Protein AF-A0A7S2QCP0-F1 (afdb_monomer)

InterPro domains:
  IPR036259 MFS transporter superfamily [G3DSA:1.20.1250.20] (1-121)
  IPR036259 MFS transporter superfamily [SSF103473] (5-109)
  IPR050171 Major Facilitator Superfamily (MFS) Transporters [PTHR23517] (15-109)

Nearest PDB structures (foldseek):
  8sc6-assembly1_A  TM=7.655E-01  e=1.584E+00  Homo sapiens
  8uck-assembly1_A  TM=6.820E-01  e=1.423E+00  Homo sapiens
  8ucj-assembly1_A  TM=6.865E-01  e=1.763E+00  Homo sapiens
  8tgj-assembly1_B  TM=8.019E-01  e=2.305E+00  Homo sapiens
  8xit-assembly1_B  TM=8.410E-01  e=8.795E+00  Ovis aries

Sequence (124 aa):
WGILCSLWAGVAGLFVIDALGAKRVAVAATLSMCVARLALIGARDRGGFEVAVLWLSPVTEGLLSPVYMVSLKRLTSEKDRAMAFSLLYAFFNIGGGLADLAIDALRHWHRADPPGFQHSFGSL

Solvent-accessible surface area (backbone atoms only — not comparable to full-atom values): 6609 Å² total; per-residue (Å²): 102,70,69,52,20,51,51,30,21,52,55,32,46,68,51,49,33,73,74,64,33,47,72,56,49,46,52,53,24,52,53,46,38,52,51,25,53,51,45,45,73,66,37,87,49,61,67,50,34,49,43,23,58,68,52,45,39,24,44,23,53,8,42,39,54,38,35,52,56,54,49,49,60,72,75,39,54,84,88,51,38,64,58,53,52,52,50,54,52,50,50,52,52,52,52,51,53,52,48,53,52,52,51,52,53,49,38,64,74,62,72,50,72,59,93,48,53,56,76,69,68,50,84,126

Structure (mmCIF, N/CA/C/O backbone):
data_AF-A0A7S2QCP0-F1
#
_entry.id   AF-A0A7S2QCP0-F1
#
loop_
_atom_site.group_PDB
_atom_site.id
_atom_site.type_symbol
_atom_site.label_atom_id
_atom_site.label_alt_id
_atom_site.label_comp_id
_atom_site.label_asym_id
_atom_site.label_entity_id
_atom_site.label_seq_id
_atom_site.pdbx_PDB_ins_code
_atom_site.Cartn_x
_atom_site.Cartn_y
_atom_site.Cartn_z
_atom_site.occupancy
_atom_site.B_iso_or_equiv
_atom_site.auth_seq_id
_atom_site.auth_comp_id
_atom_site.auth_asym_id
_atom_site.auth_atom_id
_atom_site.pdbx_PDB_model_num
ATOM 1 N N . TRP A 1 1 ? -7.186 -1.654 -11.508 1.00 72.44 1 TRP A N 1
ATOM 2 C CA . TRP A 1 1 ? -6.594 -1.441 -10.170 1.00 72.44 1 TRP A CA 1
ATOM 3 C C . TRP A 1 1 ? -7.636 -1.471 -9.060 1.00 72.44 1 TRP A C 1
ATOM 5 O O . TRP A 1 1 ? -7.698 -2.472 -8.364 1.00 72.44 1 TRP A O 1
ATOM 15 N N . GLY A 1 2 ? -8.502 -0.452 -8.931 1.00 76.56 2 GLY A N 1
ATOM 16 C CA . GLY A 1 2 ? -9.445 -0.327 -7.804 1.00 76.56 2 GLY A CA 1
ATOM 17 C C . GLY A 1 2 ? -10.312 -1.564 -7.543 1.00 76.56 2 GLY A C 1
ATOM 18 O O . GLY A 1 2 ? -10.376 -2.0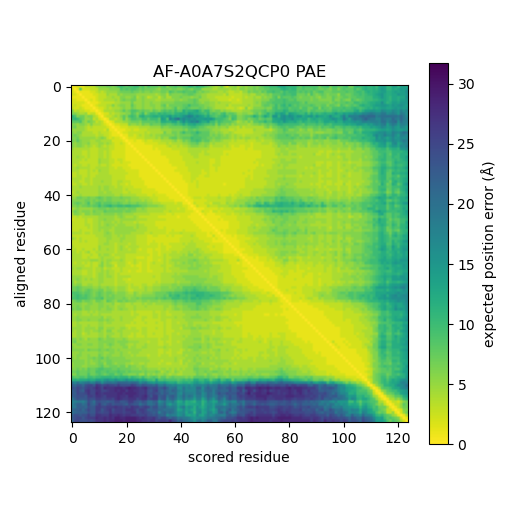23 -6.412 1.00 76.56 2 GLY A O 1
ATOM 19 N N . ILE A 1 3 ? -10.871 -2.178 -8.594 1.00 82.69 3 ILE A N 1
ATOM 20 C CA . ILE A 1 3 ? -11.655 -3.423 -8.483 1.00 82.69 3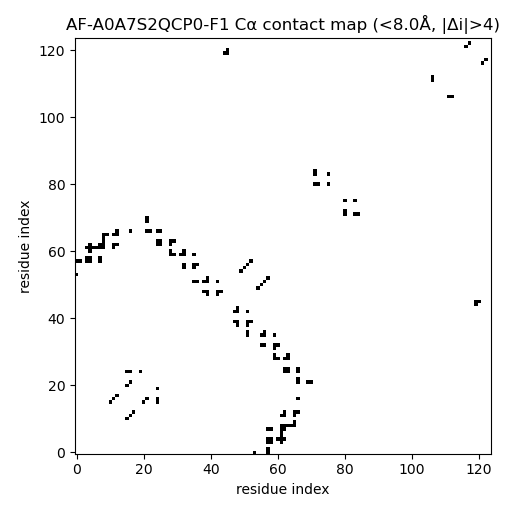 ILE A CA 1
ATOM 21 C C . ILE A 1 3 ? -10.834 -4.563 -7.857 1.00 82.69 3 ILE A C 1
ATOM 23 O O . ILE A 1 3 ? -11.331 -5.275 -6.990 1.00 82.69 3 ILE A O 1
ATOM 27 N N . LEU A 1 4 ? -9.569 -4.718 -8.260 1.00 80.31 4 LEU A N 1
ATOM 28 C CA . LEU A 1 4 ? -8.688 -5.760 -7.732 1.00 80.31 4 LEU A CA 1
ATOM 29 C C . LEU A 1 4 ? -8.335 -5.485 -6.269 1.00 80.31 4 LEU A C 1
ATOM 31 O O . LEU A 1 4 ? -8.450 -6.391 -5.450 1.00 80.31 4 LEU A O 1
ATOM 35 N N . CYS A 1 5 ? -8.001 -4.240 -5.912 1.00 80.06 5 CYS A N 1
ATOM 36 C CA . CYS A 1 5 ? -7.778 -3.870 -4.512 1.00 80.06 5 CYS A CA 1
ATOM 37 C C . CYS A 1 5 ? -9.017 -4.143 -3.652 1.00 80.06 5 CYS A C 1
ATOM 39 O O . CYS A 1 5 ? -8.885 -4.661 -2.549 1.00 80.06 5 CYS A O 1
ATOM 41 N N . SER A 1 6 ? -10.219 -3.832 -4.147 1.00 82.00 6 SER A N 1
ATOM 42 C CA . SER A 1 6 ? -11.477 -4.080 -3.433 1.00 82.00 6 SER A CA 1
ATOM 43 C C . SER A 1 6 ? -11.783 -5.570 -3.272 1.00 82.00 6 SER A C 1
ATOM 45 O O . SER A 1 6 ? -12.212 -5.982 -2.197 1.00 82.00 6 SER A O 1
ATOM 47 N N . LEU A 1 7 ? -11.527 -6.385 -4.301 1.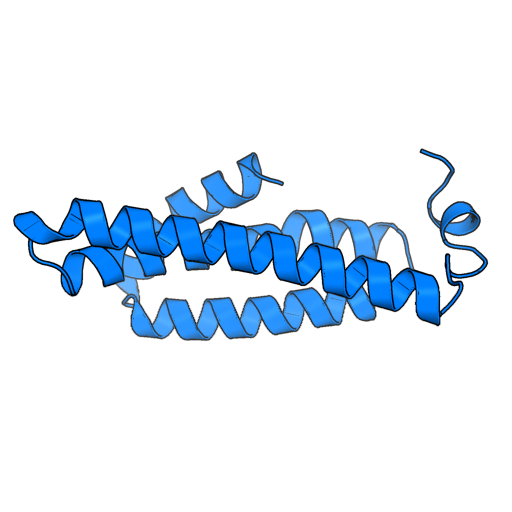00 82.38 7 LEU A N 1
ATOM 48 C CA . LEU A 1 7 ? -11.656 -7.844 -4.224 1.00 82.38 7 LEU A CA 1
ATOM 49 C C . LEU A 1 7 ? -10.728 -8.415 -3.150 1.00 82.38 7 LEU A C 1
ATOM 51 O O . LEU A 1 7 ? -11.178 -9.139 -2.260 1.00 82.38 7 LEU A O 1
ATOM 55 N N . TRP A 1 8 ? -9.450 -8.036 -3.190 1.00 77.19 8 TRP A N 1
ATOM 56 C CA . TRP A 1 8 ? -8.477 -8.492 -2.205 1.00 77.19 8 TRP A CA 1
ATOM 57 C C . TRP A 1 8 ? -8.766 -7.945 -0.814 1.00 77.19 8 TRP A C 1
ATOM 59 O O . TRP A 1 8 ? -8.606 -8.692 0.139 1.00 77.19 8 TRP A O 1
ATOM 69 N N . ALA A 1 9 ? -9.279 -6.722 -0.676 1.00 78.56 9 ALA A N 1
ATOM 70 C CA . ALA A 1 9 ? -9.731 -6.186 0.607 1.00 78.56 9 ALA A CA 1
ATOM 71 C C . ALA A 1 9 ? -10.904 -6.982 1.196 1.00 78.56 9 ALA A C 1
ATOM 73 O O . ALA A 1 9 ? -10.920 -7.235 2.401 1.00 78.56 9 ALA A O 1
ATOM 74 N N . GLY A 1 10 ? -11.852 -7.420 0.363 1.00 77.00 10 GLY A N 1
ATOM 75 C CA . GLY A 1 10 ? -12.951 -8.291 0.784 1.00 77.00 10 GLY A CA 1
ATOM 76 C C . GLY A 1 10 ? -12.452 -9.652 1.273 1.00 77.00 10 GLY A C 1
ATOM 77 O O . GLY A 1 10 ? -12.760 -10.058 2.392 1.00 77.00 10 GLY A O 1
ATOM 78 N N . VAL A 1 11 ? -11.623 -10.327 0.472 1.00 72.50 11 VAL A N 1
ATOM 79 C CA . VAL A 1 11 ? -11.071 -11.656 0.802 1.00 72.50 11 VAL A CA 1
ATOM 80 C C . VAL A 1 11 ? -10.126 -11.593 2.012 1.00 72.50 11 VAL A C 1
ATOM 82 O O . VAL A 1 11 ? -10.231 -12.399 2.937 1.00 72.50 11 VAL A O 1
ATOM 85 N N . ALA A 1 12 ? -9.228 -10.609 2.043 1.00 68.75 12 ALA A N 1
ATOM 86 C CA . ALA A 1 12 ? -8.289 -10.374 3.135 1.00 68.75 12 ALA A CA 1
ATOM 87 C C . ALA A 1 12 ? -8.989 -10.030 4.448 1.00 68.75 12 ALA A C 1
ATOM 89 O O . ALA A 1 12 ? -8.633 -10.560 5.503 1.00 68.75 12 ALA A O 1
ATOM 90 N N . GLY A 1 13 ? -9.964 -9.121 4.373 1.00 67.50 13 GLY A N 1
ATOM 91 C CA . GLY A 1 13 ? -10.689 -8.613 5.526 1.00 67.50 13 GLY A CA 1
ATOM 92 C C . GLY A 1 13 ? -11.523 -9.686 6.209 1.00 67.50 13 GLY A C 1
ATOM 93 O O . GLY A 1 13 ? -11.520 -9.738 7.432 1.00 67.50 13 GLY A O 1
ATOM 94 N N . LEU A 1 14 ? -12.182 -10.550 5.429 1.00 67.62 14 LEU A N 1
ATOM 95 C CA . LEU A 1 14 ? -13.081 -11.584 5.953 1.00 67.62 14 LEU A CA 1
ATOM 96 C C . LEU A 1 14 ? -12.361 -12.826 6.483 1.00 67.62 14 LEU A C 1
ATOM 98 O O . LEU A 1 14 ? -12.803 -13.398 7.470 1.00 67.62 14 LEU A O 1
ATOM 102 N N . PHE A 1 15 ? -11.282 -13.276 5.838 1.00 77.25 15 PHE A N 1
ATOM 103 C CA . PHE A 1 15 ? -10.698 -14.585 6.168 1.00 77.25 15 PHE A CA 1
ATOM 104 C C . PHE A 1 15 ? -9.308 -14.487 6.791 1.00 77.25 15 PHE A C 1
ATOM 106 O O . PHE A 1 15 ? -8.992 -15.196 7.745 1.00 77.25 15 PHE A O 1
ATOM 113 N N . VAL A 1 16 ? -8.457 -13.605 6.268 1.00 81.12 16 VAL A N 1
ATOM 114 C CA . VAL A 1 16 ? -7.032 -13.588 6.628 1.00 81.12 16 VAL A CA 1
ATOM 115 C C . VAL A 1 16 ? -6.802 -12.844 7.941 1.00 81.12 16 VAL A C 1
ATOM 117 O O . VAL A 1 16 ? -6.050 -13.316 8.796 1.00 81.12 16 VAL A O 1
ATOM 120 N N . ILE A 1 17 ? -7.455 -11.695 8.132 1.00 83.50 17 ILE A N 1
ATOM 121 C CA . ILE A 1 17 ? -7.324 -10.907 9.368 1.00 83.50 17 ILE A CA 1
ATOM 122 C C . ILE A 1 17 ? -7.939 -11.634 10.560 1.00 83.50 17 ILE A C 1
ATOM 124 O O . ILE A 1 17 ? -7.346 -11.608 11.641 1.00 83.50 17 ILE A O 1
ATOM 128 N N . ASP A 1 18 ? -9.075 -12.295 10.365 1.00 81.38 18 ASP A N 1
ATOM 129 C CA . ASP A 1 18 ? -9.749 -13.029 11.434 1.00 81.38 18 ASP A CA 1
ATOM 130 C C . ASP A 1 18 ? -8.951 -14.269 11.862 1.00 81.38 18 ASP A C 1
ATOM 132 O O . ASP A 1 18 ? -8.858 -14.550 13.056 1.00 81.38 18 ASP A O 1
ATOM 136 N N . ALA A 1 19 ? -8.275 -14.949 10.927 1.00 84.62 19 ALA A N 1
ATOM 137 C CA . ALA A 1 19 ? -7.441 -16.112 11.237 1.00 84.62 19 ALA A CA 1
ATOM 138 C C . ALA A 1 19 ? -6.055 -15.757 11.813 1.00 84.62 19 ALA A C 1
ATOM 140 O O . ALA A 1 19 ? -5.579 -16.408 12.744 1.00 84.62 19 ALA A O 1
ATOM 141 N N . LEU A 1 20 ? -5.369 -14.750 11.259 1.00 85.75 20 LEU A N 1
ATOM 142 C CA . LEU A 1 20 ? -3.959 -14.456 11.579 1.00 85.75 20 LEU A CA 1
ATOM 143 C C . LEU A 1 20 ? -3.770 -13.246 12.503 1.00 85.75 20 LEU A C 1
ATOM 145 O O . LEU A 1 20 ? -2.691 -13.063 13.076 1.00 85.75 20 LEU A O 1
ATOM 149 N N . GLY A 1 21 ? -4.804 -12.422 12.657 1.00 86.44 21 GLY A N 1
ATOM 150 C CA . GLY A 1 21 ? -4.783 -11.192 13.436 1.00 86.44 21 GLY A CA 1
ATOM 151 C C . GLY A 1 21 ? -4.198 -9.992 12.683 1.00 86.44 21 GLY A C 1
ATOM 152 O O . GLY A 1 21 ? -3.205 -10.080 11.959 1.00 86.44 21 GLY A O 1
ATOM 153 N N . ALA A 1 22 ? -4.774 -8.813 12.937 1.00 85.12 22 ALA A N 1
ATOM 154 C CA . ALA A 1 22 ? -4.465 -7.575 12.215 1.00 85.12 22 ALA A CA 1
ATOM 155 C C . ALA A 1 22 ? -2.973 -7.183 12.223 1.00 85.12 22 ALA A C 1
ATOM 157 O O . ALA A 1 22 ? -2.453 -6.768 11.193 1.00 85.12 22 ALA A O 1
ATOM 158 N N . LYS A 1 23 ? -2.253 -7.353 13.346 1.00 87.56 23 LYS A N 1
ATOM 159 C CA . LYS A 1 23 ? -0.826 -6.976 13.446 1.00 87.56 23 LYS A CA 1
ATOM 160 C C . LYS A 1 23 ? 0.070 -7.792 12.508 1.00 87.56 23 LYS A C 1
ATOM 162 O O . LYS A 1 23 ? 0.948 -7.227 11.864 1.00 87.56 23 LYS A O 1
ATOM 167 N N . ARG A 1 24 ? -0.142 -9.111 12.429 1.00 89.56 24 ARG A N 1
ATOM 168 C CA . ARG A 1 24 ? 0.670 -9.998 11.578 1.00 89.56 24 ARG A CA 1
ATOM 169 C C . ARG A 1 24 ? 0.394 -9.731 10.104 1.00 89.56 24 ARG A C 1
ATOM 171 O O . ARG A 1 24 ? 1.335 -9.623 9.324 1.00 89.56 24 ARG A O 1
ATOM 178 N N . VAL A 1 25 ? -0.880 -9.542 9.752 1.00 89.31 25 VAL A N 1
ATOM 179 C CA . VAL A 1 25 ? -1.285 -9.182 8.387 1.00 89.31 25 VAL A CA 1
ATOM 180 C C . VAL A 1 25 ? -0.712 -7.822 7.982 1.00 89.31 25 VAL A C 1
ATOM 182 O O . VAL A 1 25 ? -0.203 -7.704 6.875 1.00 89.31 25 VAL A O 1
ATOM 185 N N . ALA A 1 26 ? -0.684 -6.831 8.883 1.00 88.38 26 ALA A N 1
ATOM 186 C CA . ALA A 1 26 ? -0.076 -5.522 8.620 1.00 88.38 26 ALA A CA 1
ATOM 187 C C . ALA A 1 26 ? 1.398 -5.632 8.197 1.00 88.38 26 ALA A C 1
ATOM 189 O O . ALA A 1 26 ? 1.813 -5.043 7.198 1.00 88.38 26 ALA A O 1
ATOM 190 N N . VAL A 1 27 ? 2.185 -6.406 8.954 1.00 91.75 27 VAL A N 1
ATOM 191 C CA . VAL A 1 27 ? 3.616 -6.600 8.685 1.00 91.75 27 VAL A CA 1
ATOM 192 C C . VAL A 1 27 ? 3.809 -7.374 7.385 1.00 91.75 27 VAL A C 1
ATOM 194 O O . VAL A 1 27 ? 4.561 -6.931 6.521 1.00 91.75 27 VAL A O 1
ATOM 197 N N . ALA A 1 28 ? 3.094 -8.489 7.211 1.00 90.31 28 ALA A N 1
ATOM 198 C CA . ALA A 1 28 ? 3.197 -9.315 6.011 1.00 90.31 28 ALA A CA 1
ATOM 199 C C . ALA A 1 28 ? 2.817 -8.540 4.741 1.00 90.31 28 ALA A C 1
ATOM 201 O O . ALA A 1 28 ? 3.534 -8.605 3.743 1.00 90.31 28 ALA A O 1
ATOM 202 N N . ALA A 1 29 ? 1.731 -7.765 4.783 1.00 89.62 29 ALA A N 1
ATOM 203 C CA . ALA A 1 29 ? 1.279 -6.972 3.649 1.00 89.62 29 ALA A CA 1
ATOM 204 C C . ALA A 1 29 ? 2.249 -5.824 3.329 1.00 89.62 29 ALA A C 1
ATOM 206 O O . ALA A 1 29 ? 2.566 -5.611 2.162 1.00 89.62 29 ALA A O 1
ATOM 207 N N . THR A 1 30 ? 2.804 -5.155 4.348 1.00 91.12 30 THR A N 1
ATOM 208 C CA . THR A 1 30 ? 3.844 -4.125 4.158 1.00 91.12 30 THR A CA 1
ATOM 209 C C . THR A 1 30 ? 5.106 -4.705 3.519 1.00 91.12 30 THR A C 1
ATOM 211 O O . THR A 1 30 ? 5.612 -4.157 2.544 1.00 91.12 30 THR A O 1
ATOM 214 N N . LEU A 1 31 ? 5.602 -5.844 4.014 1.00 93.88 31 LEU A N 1
ATOM 215 C CA . LEU A 1 31 ? 6.770 -6.510 3.428 1.00 93.88 31 LEU A CA 1
ATOM 216 C C . LEU A 1 31 ? 6.502 -6.950 1.986 1.00 93.88 31 LEU A C 1
ATOM 218 O O . LEU A 1 31 ? 7.334 -6.740 1.106 1.00 93.88 31 LEU A O 1
ATOM 222 N N . SER A 1 32 ? 5.316 -7.501 1.729 1.00 91.12 32 SER A N 1
ATOM 223 C CA . SER A 1 32 ? 4.904 -7.903 0.384 1.00 91.12 32 SER A CA 1
ATOM 224 C C . SER A 1 32 ? 4.796 -6.699 -0.555 1.00 91.12 32 SER A C 1
ATOM 226 O O . SER A 1 32 ? 5.174 -6.796 -1.720 1.00 91.12 32 SER A O 1
ATOM 228 N N . MET A 1 33 ? 4.340 -5.545 -0.057 1.00 91.31 33 MET A N 1
ATOM 229 C CA . MET A 1 33 ? 4.328 -4.292 -0.813 1.00 91.31 33 MET A CA 1
ATOM 230 C C . MET A 1 33 ? 5.750 -3.868 -1.197 1.00 91.31 33 MET A C 1
ATOM 232 O O . MET A 1 33 ? 5.986 -3.546 -2.358 1.00 91.31 33 MET A O 1
ATOM 236 N N . CYS A 1 34 ? 6.719 -3.934 -0.278 1.00 92.88 34 CYS A N 1
ATOM 237 C CA . CYS A 1 34 ? 8.122 -3.662 -0.607 1.00 92.88 34 CYS A CA 1
ATOM 238 C C . CYS A 1 34 ? 8.629 -4.582 -1.728 1.00 92.88 34 CYS A C 1
ATOM 240 O O . CYS A 1 34 ? 9.243 -4.106 -2.680 1.00 92.88 34 CYS A O 1
ATOM 242 N N . VAL A 1 35 ? 8.316 -5.880 -1.662 1.00 92.50 35 VAL A N 1
ATOM 243 C CA . VAL A 1 35 ? 8.671 -6.846 -2.717 1.00 92.50 35 VAL A CA 1
ATOM 244 C C . VAL A 1 35 ? 8.004 -6.492 -4.049 1.00 92.50 35 VAL A C 1
ATOM 246 O O . VAL A 1 35 ? 8.675 -6.504 -5.078 1.00 92.50 35 VAL A O 1
ATOM 249 N N . ALA A 1 36 ? 6.724 -6.109 -4.050 1.00 91.06 36 ALA A N 1
ATOM 250 C CA . ALA A 1 36 ? 6.024 -5.678 -5.262 1.00 91.06 36 ALA A CA 1
ATOM 251 C C . ALA A 1 36 ? 6.668 -4.428 -5.890 1.00 91.06 36 ALA A C 1
ATOM 253 O O . ALA A 1 36 ? 6.843 -4.371 -7.107 1.00 91.06 36 ALA A O 1
ATOM 254 N N . ARG A 1 37 ? 7.092 -3.448 -5.076 1.00 91.44 37 ARG A N 1
ATOM 255 C CA . ARG A 1 37 ? 7.818 -2.262 -5.566 1.00 91.44 37 ARG A CA 1
ATOM 256 C C . ARG A 1 37 ? 9.202 -2.616 -6.118 1.00 91.44 37 ARG A C 1
ATOM 258 O O . ARG A 1 37 ? 9.583 -2.082 -7.154 1.00 91.44 37 ARG A O 1
ATOM 265 N N . LEU A 1 38 ? 9.926 -3.547 -5.497 1.00 92.31 38 LEU A N 1
ATOM 266 C CA . LEU A 1 38 ? 11.198 -4.044 -6.039 1.00 92.31 38 LEU A CA 1
ATOM 267 C C . LEU A 1 38 ? 11.005 -4.789 -7.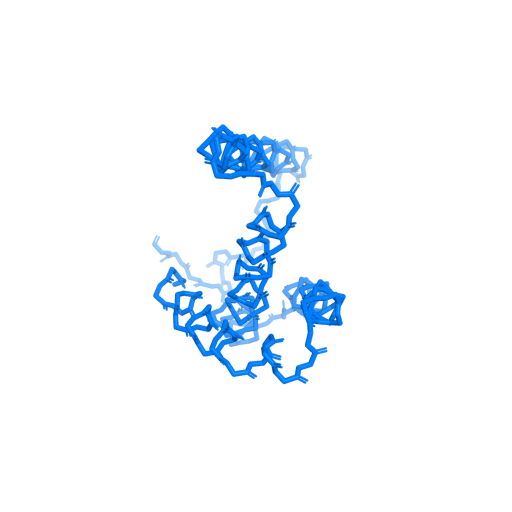366 1.00 92.31 38 LEU A C 1
ATOM 269 O O . LEU A 1 38 ? 11.795 -4.601 -8.288 1.00 92.31 38 LEU A O 1
ATOM 273 N N . ALA A 1 39 ? 9.937 -5.580 -7.493 1.00 89.62 39 ALA A N 1
ATOM 274 C CA . ALA A 1 39 ? 9.587 -6.252 -8.741 1.00 89.62 39 ALA A CA 1
ATOM 275 C C . ALA A 1 39 ? 9.268 -5.250 -9.863 1.00 89.62 39 ALA A C 1
ATOM 277 O O . ALA A 1 39 ? 9.697 -5.457 -10.993 1.00 89.62 39 ALA A O 1
ATOM 278 N N . LEU A 1 40 ? 8.592 -4.136 -9.548 1.00 88.50 40 LEU A N 1
ATOM 279 C CA . LEU A 1 40 ? 8.356 -3.046 -10.504 1.00 88.50 40 LEU A CA 1
ATOM 280 C C . LEU A 1 40 ? 9.656 -2.406 -10.991 1.00 88.50 40 LEU A C 1
ATOM 282 O O . LEU A 1 40 ? 9.811 -2.178 -12.185 1.00 88.50 40 LEU A O 1
ATOM 286 N N . ILE A 1 41 ? 10.591 -2.141 -10.077 1.00 89.12 41 ILE A N 1
ATOM 287 C CA . ILE A 1 41 ? 11.900 -1.568 -10.421 1.00 89.12 41 ILE A CA 1
ATOM 288 C C . ILE A 1 41 ? 12.720 -2.554 -11.269 1.00 89.12 41 ILE A C 1
ATOM 290 O O . ILE A 1 41 ? 13.448 -2.145 -12.169 1.00 89.12 41 ILE A O 1
ATOM 294 N N . GLY A 1 42 ? 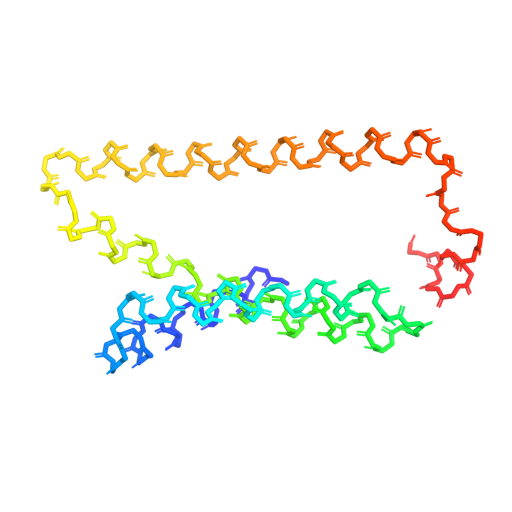12.613 -3.854 -10.984 1.00 87.38 42 GLY A N 1
ATOM 295 C CA . GLY A 1 42 ? 13.344 -4.908 -11.688 1.00 87.38 42 GLY A CA 1
ATOM 296 C C . GLY A 1 42 ? 12.731 -5.354 -13.019 1.00 87.38 42 GLY A C 1
ATOM 297 O O . GLY A 1 42 ? 13.400 -6.073 -13.764 1.00 87.38 42 GLY A O 1
ATOM 298 N N . ALA A 1 43 ? 11.491 -4.964 -13.328 1.00 87.88 43 ALA A N 1
ATOM 299 C CA . ALA A 1 43 ? 10.793 -5.382 -14.540 1.00 87.88 43 ALA A CA 1
ATOM 300 C C . ALA A 1 43 ? 11.476 -4.811 -15.793 1.00 87.88 43 ALA A C 1
ATOM 302 O O . ALA A 1 43 ? 11.601 -3.598 -15.951 1.00 87.88 43 ALA A O 1
ATOM 303 N N . ARG A 1 44 ? 11.925 -5.696 -16.692 1.00 84.06 44 ARG A N 1
ATOM 304 C CA . ARG A 1 44 ? 12.621 -5.309 -17.935 1.00 84.06 44 ARG A CA 1
ATOM 305 C C . ARG A 1 44 ? 11.760 -5.420 -19.186 1.00 84.06 44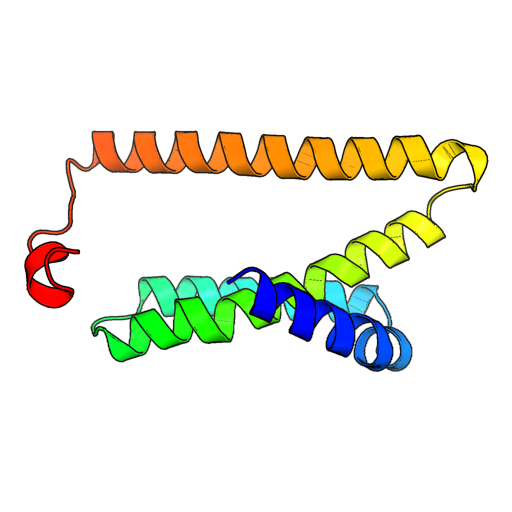 ARG A C 1
ATOM 307 O O . ARG A 1 44 ? 12.108 -4.851 -20.215 1.00 84.06 44 ARG A O 1
ATOM 314 N N . ASP A 1 45 ? 10.658 -6.145 -19.094 1.00 84.56 45 ASP A N 1
ATOM 315 C CA . ASP A 1 45 ? 9.726 -6.418 -20.176 1.00 84.56 45 ASP A CA 1
ATOM 316 C C . ASP A 1 45 ? 8.293 -6.049 -19.770 1.00 84.56 45 ASP A C 1
ATOM 318 O O . ASP A 1 45 ? 7.961 -5.897 -18.589 1.00 84.56 45 ASP A O 1
ATOM 322 N N . ARG A 1 46 ? 7.427 -5.911 -20.777 1.00 82.75 46 ARG A N 1
ATOM 323 C CA . ARG A 1 46 ? 6.038 -5.491 -20.588 1.00 82.75 46 ARG A CA 1
ATOM 324 C C . ARG A 1 46 ? 5.228 -6.447 -19.720 1.00 82.75 46 ARG A C 1
ATOM 326 O O . ARG A 1 46 ? 4.471 -5.983 -18.871 1.00 82.75 46 ARG A O 1
ATOM 333 N N . GLY A 1 47 ? 5.426 -7.753 -19.884 1.00 84.31 47 GLY A N 1
ATOM 334 C CA . GLY A 1 47 ? 4.711 -8.763 -19.108 1.00 84.31 47 GLY A CA 1
ATOM 335 C C . GLY A 1 47 ? 5.077 -8.701 -17.627 1.00 84.31 47 GLY A C 1
ATOM 336 O O . GLY A 1 47 ? 4.191 -8.651 -16.775 1.00 84.31 47 GLY A O 1
ATOM 337 N N . GLY A 1 48 ? 6.373 -8.619 -17.312 1.00 85.50 48 GLY A N 1
ATOM 338 C CA . GLY A 1 48 ? 6.849 -8.454 -15.937 1.00 85.50 48 GLY A CA 1
ATOM 339 C C . GLY A 1 48 ? 6.294 -7.196 -15.262 1.00 85.50 48 GLY A C 1
ATOM 340 O O . GLY A 1 48 ? 5.853 -7.249 -14.111 1.00 85.50 48 GLY A O 1
ATOM 341 N N . PHE A 1 49 ? 6.242 -6.080 -15.993 1.00 87.31 49 PHE A N 1
ATOM 342 C CA . PHE A 1 49 ? 5.681 -4.827 -15.486 1.00 87.31 49 PHE A CA 1
ATOM 343 C C . PHE A 1 49 ? 4.169 -4.928 -15.245 1.00 87.31 49 PHE A C 1
ATOM 345 O O . PHE A 1 49 ? 3.691 -4.572 -14.168 1.00 87.31 49 PHE A O 1
ATOM 352 N N . GLU A 1 50 ? 3.412 -5.464 -16.206 1.00 88.56 50 GLU A N 1
ATOM 353 C CA . GLU A 1 50 ? 1.963 -5.664 -16.083 1.00 88.56 50 GLU A CA 1
ATOM 354 C C . GLU A 1 50 ? 1.613 -6.604 -14.927 1.00 88.56 50 GLU A C 1
ATOM 356 O O . GLU A 1 50 ? 0.666 -6.333 -14.193 1.00 88.56 50 GLU A O 1
ATOM 361 N N . VAL A 1 51 ? 2.390 -7.665 -14.692 1.00 88.88 51 VAL A N 1
ATOM 362 C CA . VAL A 1 51 ? 2.190 -8.557 -13.538 1.00 88.88 51 VAL A CA 1
ATOM 363 C C . VAL A 1 51 ? 2.455 -7.828 -12.221 1.00 88.88 51 VAL A C 1
ATOM 365 O O . VAL A 1 51 ? 1.651 -7.909 -11.288 1.00 88.88 51 VAL A O 1
ATOM 368 N N . ALA A 1 52 ? 3.551 -7.079 -12.127 1.00 88.69 52 ALA A N 1
ATOM 369 C CA . ALA A 1 52 ? 3.892 -6.364 -10.903 1.00 88.69 52 ALA A CA 1
ATOM 370 C C . ALA A 1 52 ? 2.885 -5.242 -10.578 1.00 88.69 52 ALA A C 1
ATOM 372 O O . ALA A 1 52 ? 2.485 -5.081 -9.418 1.00 88.69 52 ALA A O 1
ATOM 373 N N . VAL A 1 53 ? 2.419 -4.511 -11.597 1.00 87.81 53 VAL A N 1
ATOM 374 C CA . VAL A 1 53 ? 1.390 -3.471 -11.459 1.00 87.81 53 VAL A CA 1
ATOM 375 C C . VAL A 1 53 ? 0.024 -4.103 -11.220 1.00 87.81 53 VAL A C 1
ATOM 377 O O . VAL A 1 53 ? -0.618 -3.782 -10.240 1.00 87.81 53 VAL A O 1
ATOM 380 N N . LEU A 1 54 ? -0.474 -4.985 -12.077 1.00 88.25 54 LEU A N 1
ATOM 381 C CA . LEU A 1 54 ? -1.887 -5.382 -12.038 1.00 88.25 54 LEU A CA 1
ATOM 382 C C . LEU A 1 54 ? -2.181 -6.514 -11.059 1.00 88.25 54 LEU A C 1
ATOM 384 O O . LEU A 1 54 ? -3.314 -6.616 -10.600 1.00 88.25 54 LEU A O 1
ATOM 388 N N . TRP A 1 55 ? -1.195 -7.342 -10.716 1.00 84.88 55 TRP A N 1
ATOM 389 C CA . TRP A 1 55 ? -1.418 -8.508 -9.862 1.00 84.88 55 TRP A CA 1
ATOM 390 C C . TRP A 1 55 ? -0.756 -8.372 -8.500 1.00 84.88 55 TRP A C 1
ATOM 392 O O . TRP A 1 55 ? -1.441 -8.496 -7.490 1.00 84.88 55 TRP A O 1
ATOM 402 N N . LEU A 1 56 ? 0.544 -8.079 -8.437 1.00 87.50 56 LEU A N 1
ATOM 403 C CA . LEU A 1 56 ? 1.244 -8.041 -7.147 1.00 87.50 56 LEU A CA 1
ATOM 404 C C . LEU A 1 56 ? 0.827 -6.842 -6.295 1.00 87.50 56 LEU A C 1
ATOM 406 O O . LEU A 1 56 ? 0.523 -6.995 -5.114 1.00 87.50 56 LEU A O 1
ATOM 410 N N . SER A 1 57 ? 0.792 -5.652 -6.885 1.00 88.38 57 SER A N 1
ATOM 411 C CA . SER A 1 57 ? 0.542 -4.430 -6.121 1.00 88.38 57 SER A CA 1
ATOM 412 C C . SER A 1 57 ? -0.892 -4.331 -5.554 1.00 88.38 57 SER A C 1
ATOM 414 O O . SER A 1 57 ? -1.026 -4.014 -4.376 1.00 88.38 57 SER A O 1
ATOM 416 N N . PRO A 1 58 ? -1.975 -4.675 -6.284 1.00 87.19 58 PRO A N 1
ATOM 417 C CA . PRO A 1 58 ? -3.338 -4.574 -5.763 1.00 87.19 58 PRO A CA 1
ATOM 418 C C . PRO A 1 58 ? -3.636 -5.588 -4.664 1.00 87.19 58 PRO A C 1
ATOM 420 O O . PRO A 1 58 ? -4.450 -5.318 -3.784 1.00 87.19 58 PRO A O 1
ATOM 423 N N . VAL A 1 59 ? -2.980 -6.752 -4.702 1.00 85.25 59 VAL A N 1
ATOM 424 C CA . VAL A 1 59 ? -3.088 -7.771 -3.650 1.00 85.25 59 VAL A CA 1
ATOM 425 C C . VAL A 1 59 ? -2.559 -7.213 -2.333 1.00 85.25 59 VAL A C 1
ATOM 427 O O . VAL A 1 59 ? -3.238 -7.277 -1.309 1.00 85.25 59 VAL A O 1
ATOM 430 N N . THR A 1 60 ? -1.356 -6.640 -2.352 1.00 86.69 60 THR A N 1
ATOM 431 C CA . THR A 1 60 ? -0.683 -6.156 -1.139 1.00 86.69 60 THR A CA 1
ATOM 432 C C . THR A 1 60 ? -1.343 -4.898 -0.581 1.00 86.69 60 THR A C 1
ATOM 434 O O . THR A 1 60 ? -1.525 -4.785 0.631 1.00 86.69 60 THR A O 1
ATOM 437 N N . GLU A 1 61 ? -1.782 -3.987 -1.449 1.00 86.25 61 GLU A N 1
ATOM 438 C CA . GLU A 1 61 ? -2.538 -2.784 -1.074 1.00 86.25 61 GLU A CA 1
ATOM 439 C C . GLU A 1 61 ? -3.939 -3.137 -0.548 1.00 86.25 61 GLU A C 1
ATOM 441 O O . GLU A 1 61 ? -4.377 -2.625 0.487 1.00 86.25 61 GLU A O 1
ATOM 446 N N . GLY A 1 62 ? -4.619 -4.076 -1.214 1.00 86.19 62 GLY A N 1
ATOM 447 C CA . GLY A 1 62 ? -5.923 -4.592 -0.804 1.00 86.19 62 GLY A CA 1
ATOM 448 C C . GLY A 1 62 ? -5.888 -5.254 0.572 1.00 86.19 62 GLY A C 1
ATOM 449 O O . GLY A 1 62 ? -6.823 -5.081 1.346 1.00 86.19 62 GLY A O 1
ATOM 450 N N . LEU A 1 63 ? -4.792 -5.934 0.927 1.00 83.50 63 LEU A N 1
ATOM 451 C CA . LEU A 1 63 ? -4.588 -6.530 2.255 1.00 83.50 63 LEU A CA 1
ATOM 452 C C . LEU A 1 63 ? -4.445 -5.485 3.377 1.00 83.50 63 LEU A C 1
ATOM 454 O O . LEU A 1 63 ? -4.890 -5.730 4.498 1.00 83.50 63 LEU A O 1
ATOM 458 N N . LEU A 1 64 ? -3.841 -4.326 3.102 1.00 85.88 64 LEU A N 1
ATOM 459 C CA . LEU A 1 64 ? -3.589 -3.284 4.109 1.00 85.88 64 LEU A CA 1
ATOM 460 C C . LEU A 1 64 ? -4.847 -2.490 4.476 1.00 85.88 64 LEU A C 1
ATOM 462 O O . LEU A 1 64 ? -5.048 -2.153 5.644 1.00 85.88 64 LEU A O 1
ATOM 466 N N . SER A 1 65 ? -5.722 -2.222 3.506 1.00 84.38 65 SER A N 1
ATOM 467 C CA . SER A 1 65 ? -6.938 -1.428 3.724 1.00 84.38 65 SER A CA 1
ATOM 468 C C . SER A 1 65 ? -7.827 -1.940 4.882 1.00 84.38 65 SER A C 1
ATOM 470 O O . SER A 1 65 ? -8.077 -1.178 5.825 1.00 84.38 65 SER A O 1
ATOM 472 N N . PRO A 1 66 ? -8.241 -3.225 4.928 1.00 86.31 66 PRO A N 1
ATOM 473 C CA . PRO A 1 66 ? -9.058 -3.741 6.026 1.00 86.31 66 PRO A CA 1
ATOM 474 C C . PRO A 1 66 ? -8.302 -3.789 7.362 1.00 86.31 66 PRO A C 1
ATOM 476 O O . PRO A 1 66 ? -8.919 -3.604 8.413 1.00 86.31 66 PRO A O 1
ATOM 479 N N . VAL A 1 67 ? -6.972 -3.954 7.356 1.00 87.44 67 VAL A N 1
ATOM 480 C CA . VAL A 1 67 ? -6.148 -3.898 8.578 1.00 87.44 67 VAL A CA 1
ATOM 481 C C . VAL A 1 67 ? -6.270 -2.535 9.250 1.00 87.44 67 VAL A C 1
ATOM 483 O O . VAL A 1 67 ? -6.478 -2.477 10.467 1.00 87.44 67 VAL A O 1
ATOM 486 N N . TYR A 1 68 ? -6.173 -1.446 8.482 1.00 86.69 68 TYR A N 1
ATOM 487 C CA . TYR A 1 68 ? -6.314 -0.096 9.024 1.00 86.69 68 TYR A CA 1
ATOM 488 C C . TYR A 1 68 ? -7.715 0.128 9.576 1.00 86.69 68 TYR A C 1
ATOM 490 O O . TYR A 1 68 ? -7.848 0.567 10.714 1.00 86.69 68 TYR A O 1
ATOM 498 N N . MET A 1 69 ? -8.756 -0.251 8.829 1.00 87.00 69 MET A N 1
ATOM 499 C CA . MET A 1 69 ? -10.144 -0.081 9.270 1.00 87.00 69 MET A CA 1
ATOM 500 C C . MET A 1 69 ? -10.446 -0.847 10.565 1.00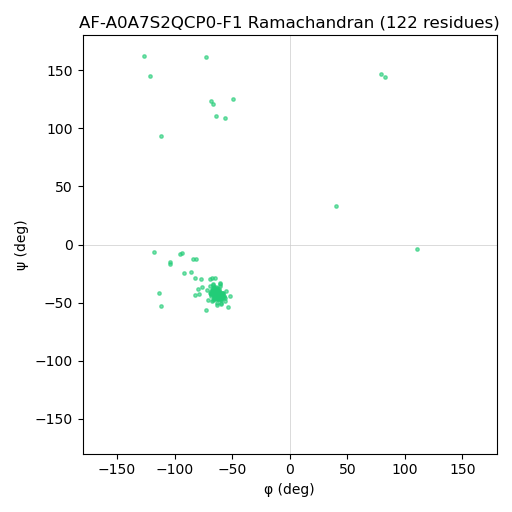 87.00 69 MET A C 1
ATOM 502 O O . MET A 1 69 ? -11.053 -0.293 11.484 1.00 87.00 69 MET A O 1
ATOM 506 N N . VAL A 1 70 ? -10.014 -2.109 10.665 1.00 86.50 70 VAL A N 1
ATOM 507 C CA . VAL A 1 70 ? -10.206 -2.938 11.866 1.00 86.50 70 VAL A CA 1
ATOM 508 C C . VAL A 1 70 ? -9.415 -2.375 13.044 1.00 86.50 70 VAL A C 1
ATOM 510 O O . VAL A 1 70 ? -9.948 -2.274 14.148 1.00 86.50 70 VAL A O 1
ATOM 513 N N . SER A 1 71 ? -8.165 -1.969 12.822 1.00 86.19 71 SER A N 1
ATOM 514 C CA . SER A 1 71 ? -7.324 -1.392 13.876 1.00 86.19 71 SER A CA 1
ATOM 515 C C . SER A 1 71 ? -7.897 -0.073 14.386 1.00 86.19 71 SER A C 1
ATOM 517 O O . SER A 1 71 ? -7.979 0.124 15.595 1.00 86.19 71 SER A O 1
ATOM 519 N N . LEU A 1 72 ? -8.381 0.791 13.490 1.00 89.75 72 LEU A N 1
ATOM 520 C CA . LEU A 1 72 ? -9.006 2.057 13.858 1.00 89.75 72 LEU A CA 1
ATOM 521 C C . LEU A 1 72 ? -10.261 1.824 14.702 1.00 89.75 72 LEU A C 1
ATOM 523 O O . LEU A 1 72 ? -10.410 2.431 15.757 1.00 89.75 72 LEU A O 1
ATOM 527 N N . LYS A 1 73 ? -11.130 0.887 14.295 1.00 88.94 73 LYS A N 1
ATOM 528 C CA . LYS A 1 73 ? -12.327 0.509 15.068 1.00 88.94 73 LYS A CA 1
ATOM 529 C C . LYS A 1 73 ? -11.990 -0.036 16.458 1.00 88.94 73 LYS A C 1
ATOM 531 O O . LYS A 1 73 ? -12.773 0.181 17.374 1.00 88.94 73 LYS A O 1
ATOM 536 N N . ARG A 1 74 ? -10.855 -0.729 16.613 1.00 88.25 74 ARG A N 1
ATOM 537 C CA . ARG A 1 74 ? -10.373 -1.254 17.906 1.00 88.25 74 ARG A CA 1
ATOM 538 C C . ARG A 1 74 ? -9.746 -0.182 18.801 1.00 88.25 74 ARG A C 1
ATOM 540 O O . ARG A 1 74 ? -9.789 -0.328 20.014 1.00 88.25 74 ARG A O 1
ATOM 547 N N . LEU A 1 75 ? -9.145 0.854 18.217 1.00 89.19 75 LEU A N 1
ATOM 548 C CA . LEU A 1 75 ? -8.442 1.919 18.944 1.00 89.19 75 LEU A CA 1
ATOM 549 C C . LEU A 1 75 ? -9.320 3.142 19.245 1.00 89.19 75 LEU A C 1
ATOM 551 O O . LEU A 1 75 ? -8.875 4.044 19.947 1.00 89.19 75 LEU A O 1
ATOM 555 N N . THR A 1 76 ? -10.540 3.199 18.707 1.00 93.75 76 THR A N 1
ATOM 556 C CA . THR A 1 76 ? -11.425 4.368 18.808 1.00 93.75 76 THR A CA 1
ATOM 557 C C . THR A 1 76 ? -12.751 4.015 19.466 1.00 93.75 76 THR A C 1
ATOM 559 O O . THR A 1 76 ? -13.302 2.930 19.262 1.00 93.75 76 THR A O 1
ATOM 562 N N . SER A 1 77 ? -13.283 4.958 20.245 1.00 93.81 77 SER A N 1
ATOM 563 C CA . SER A 1 77 ? -14.652 4.894 20.757 1.00 93.81 77 SER A CA 1
ATOM 564 C C . SER A 1 77 ? -15.654 5.177 19.629 1.00 93.81 77 SER A C 1
ATOM 566 O O . SER A 1 77 ? -15.294 5.763 18.608 1.00 93.81 77 SER A O 1
ATOM 568 N N . GLU A 1 78 ? -16.927 4.805 19.791 1.00 92.38 78 GLU A N 1
ATOM 569 C CA . GLU A 1 78 ? -17.955 5.109 18.780 1.00 92.38 78 GLU A CA 1
ATOM 570 C C . GLU A 1 78 ? -18.128 6.612 18.540 1.00 92.38 78 GLU A C 1
ATOM 572 O O . GLU A 1 78 ? -18.347 7.025 17.401 1.00 92.38 78 GLU A O 1
ATOM 577 N N . LYS A 1 79 ? -17.953 7.424 19.590 1.00 94.12 79 LYS A N 1
ATOM 578 C CA . LYS A 1 79 ? -18.057 8.885 19.531 1.00 94.12 79 LYS A CA 1
ATOM 579 C C . LYS A 1 79 ? -16.961 9.505 18.661 1.00 94.12 79 LYS A C 1
ATOM 581 O O . LYS A 1 79 ? -17.240 10.415 17.887 1.00 94.12 79 LYS A O 1
ATOM 586 N N . ASP A 1 80 ? -15.737 8.987 18.751 1.00 93.88 80 ASP A N 1
ATOM 587 C CA . ASP A 1 80 ? -14.570 9.557 18.061 1.00 93.88 80 ASP A CA 1
ATOM 588 C C . ASP A 1 80 ? -14.281 8.872 16.714 1.00 93.88 80 ASP A C 1
ATOM 590 O O . ASP A 1 80 ? -13.443 9.328 15.933 1.00 93.88 80 ASP A O 1
ATOM 594 N N . ARG A 1 81 ? -14.989 7.776 16.412 1.00 92.12 81 ARG A N 1
ATOM 595 C CA . ARG A 1 81 ? -14.762 6.935 15.230 1.00 92.12 81 ARG A CA 1
ATOM 596 C C . ARG A 1 81 ? -14.870 7.721 13.928 1.00 92.12 81 ARG A C 1
ATOM 598 O O . ARG A 1 81 ? -14.006 7.579 13.068 1.00 92.12 81 ARG A O 1
ATOM 605 N N . ALA A 1 82 ? -15.897 8.559 13.786 1.00 93.81 82 ALA A N 1
ATOM 606 C CA . ALA A 1 82 ? -16.085 9.370 12.583 1.00 93.81 82 ALA A CA 1
ATOM 607 C C . ALA A 1 82 ? -14.886 10.301 12.341 1.00 93.81 82 ALA A C 1
ATOM 609 O O . ALA A 1 82 ? -14.342 10.329 11.242 1.00 93.81 82 ALA A O 1
ATOM 610 N N . MET A 1 83 ? -14.417 10.988 13.388 1.00 95.25 83 MET A N 1
ATOM 611 C CA . MET A 1 83 ? -13.242 11.857 13.311 1.00 95.25 83 MET A CA 1
ATOM 612 C C . MET A 1 83 ? -11.982 11.071 12.935 1.00 95.25 83 MET A C 1
ATOM 614 O O . MET A 1 83 ? -11.230 11.499 12.063 1.00 95.25 83 MET A O 1
ATOM 618 N N . ALA A 1 84 ? -11.762 9.906 13.547 1.00 94.75 84 ALA A N 1
ATOM 619 C CA . ALA A 1 84 ? -10.597 9.082 13.249 1.00 94.75 84 ALA A CA 1
ATOM 620 C C . ALA A 1 84 ? -10.582 8.595 11.791 1.00 94.75 84 ALA A C 1
ATOM 622 O O . ALA A 1 84 ? -9.537 8.648 11.143 1.00 94.75 84 ALA A O 1
ATOM 623 N N . PHE A 1 85 ? -11.724 8.147 11.254 1.00 93.50 85 PHE A N 1
ATOM 624 C CA . PHE A 1 85 ? -11.825 7.736 9.848 1.00 93.50 85 PHE A CA 1
ATOM 625 C C . PHE A 1 85 ? -11.613 8.913 8.892 1.00 93.50 85 PHE A C 1
ATOM 627 O O . PHE A 1 85 ? -10.905 8.760 7.897 1.00 93.50 85 PHE A O 1
ATOM 634 N N . SER A 1 86 ? -12.156 10.090 9.211 1.00 94.88 86 SER A N 1
ATOM 635 C CA . SER A 1 86 ? -11.912 11.311 8.436 1.00 94.88 86 SER A CA 1
ATOM 636 C C . SER A 1 86 ? -10.432 11.689 8.423 1.00 94.88 86 SER A C 1
ATOM 638 O O . SER A 1 86 ? -9.892 12.016 7.369 1.00 94.88 86 SER A O 1
ATOM 640 N N . LEU A 1 87 ? -9.751 11.596 9.569 1.00 95.50 87 LEU A N 1
ATOM 641 C CA . LEU A 1 87 ? -8.324 11.893 9.669 1.00 95.50 87 LEU A CA 1
ATOM 642 C C . LEU A 1 87 ? -7.480 10.873 8.893 1.00 95.50 87 LEU A C 1
ATOM 644 O O . LEU A 1 87 ? -6.575 11.261 8.160 1.00 95.50 87 LEU A O 1
ATOM 648 N N . LEU A 1 88 ? -7.806 9.581 8.994 1.00 92.31 88 LEU A N 1
ATOM 649 C CA . LEU A 1 88 ? -7.165 8.532 8.197 1.00 92.31 88 LEU A CA 1
ATOM 650 C C . LEU A 1 88 ? -7.291 8.822 6.694 1.00 92.31 88 LEU A C 1
ATOM 652 O O . LEU A 1 88 ? -6.307 8.739 5.962 1.00 92.31 88 LEU A O 1
ATOM 656 N N . TYR A 1 89 ? -8.484 9.206 6.238 1.00 91.94 89 TYR A N 1
ATOM 657 C CA . TYR A 1 89 ? -8.707 9.573 4.842 1.00 91.94 89 TYR A CA 1
ATOM 658 C C . TYR A 1 89 ? -7.935 10.837 4.440 1.00 91.94 89 TYR A C 1
ATOM 660 O O . TYR A 1 89 ? -7.357 10.889 3.354 1.00 91.94 89 TYR A O 1
ATOM 668 N N . ALA A 1 90 ? -7.858 11.841 5.318 1.00 95.69 90 ALA A N 1
ATOM 669 C CA . ALA A 1 90 ? -7.040 13.029 5.084 1.00 95.69 90 ALA A CA 1
ATOM 670 C C . ALA A 1 90 ? -5.560 12.660 4.886 1.00 95.69 90 ALA A C 1
ATOM 672 O O . ALA A 1 90 ? -4.945 13.114 3.923 1.00 95.69 90 ALA A O 1
ATOM 673 N N . PHE A 1 91 ? -5.009 11.771 5.721 1.00 94.69 91 PHE A N 1
ATOM 674 C CA . PHE A 1 91 ? -3.637 11.280 5.566 1.00 94.69 91 PHE A CA 1
ATOM 675 C C . PHE A 1 91 ? -3.414 10.507 4.264 1.00 94.69 91 PHE A C 1
ATOM 677 O O . PHE A 1 91 ? -2.359 10.674 3.655 1.00 94.69 91 PHE A O 1
ATOM 684 N N . PHE A 1 92 ? -4.385 9.715 3.797 1.00 90.81 92 PHE A N 1
ATOM 685 C CA . PHE A 1 92 ? -4.273 9.064 2.487 1.00 90.81 92 PHE A CA 1
ATOM 686 C C . PHE A 1 92 ? -4.161 10.078 1.345 1.00 90.81 92 PHE A C 1
ATOM 688 O O . PHE A 1 92 ? -3.295 9.927 0.486 1.00 90.81 92 PHE A O 1
ATOM 695 N N . ASN A 1 93 ? -4.980 11.132 1.356 1.00 94.56 93 ASN A N 1
ATOM 696 C CA . ASN A 1 93 ? -4.921 12.164 0.318 1.00 94.56 93 ASN A CA 1
ATOM 697 C C . ASN A 1 93 ? -3.637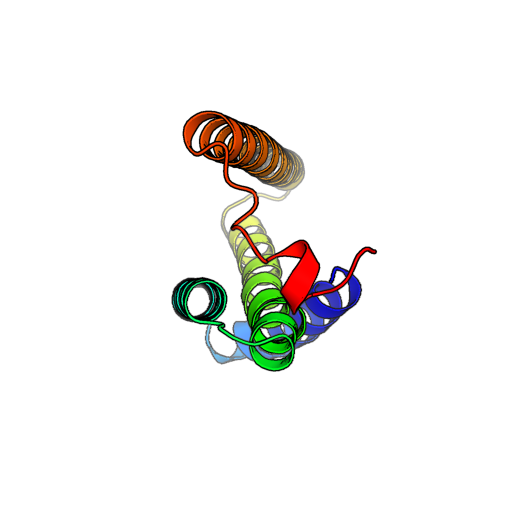 12.993 0.393 1.00 94.56 93 ASN A C 1
ATOM 699 O O . ASN A 1 93 ? -3.029 13.262 -0.638 1.00 94.56 93 ASN A O 1
ATOM 703 N N . ILE A 1 94 ? -3.192 13.361 1.600 1.00 96.12 94 ILE A N 1
ATOM 704 C CA . ILE A 1 94 ? -1.912 14.058 1.792 1.00 96.12 94 ILE A CA 1
ATOM 705 C C . ILE A 1 94 ? -0.761 13.189 1.282 1.00 96.12 94 ILE A C 1
ATOM 707 O O . ILE A 1 94 ? 0.099 13.679 0.557 1.00 96.12 94 ILE A O 1
ATOM 711 N N . GLY A 1 95 ? -0.759 11.898 1.621 1.00 94.12 95 GLY A N 1
ATOM 712 C CA . GLY A 1 95 ? 0.239 10.949 1.136 1.00 94.12 95 GLY A CA 1
ATOM 713 C C . GLY A 1 95 ? 0.263 10.858 -0.389 1.00 94.12 95 GLY A C 1
ATOM 714 O O . GLY A 1 95 ? 1.338 10.937 -0.975 1.00 94.12 95 GLY A O 1
ATOM 715 N N . GLY A 1 96 ? -0.909 10.759 -1.026 1.00 90.00 96 GLY A N 1
ATOM 716 C CA . GLY A 1 96 ? -1.035 10.771 -2.486 1.00 90.00 96 GLY A CA 1
ATOM 717 C C . GLY A 1 96 ? -0.489 12.056 -3.110 1.00 90.00 96 GLY A C 1
ATOM 718 O O . GLY A 1 96 ? 0.386 11.994 -3.966 1.00 90.00 96 GLY A O 1
ATOM 719 N N . GLY A 1 97 ? -0.914 13.219 -2.611 1.00 93.12 97 GLY A N 1
ATOM 720 C CA . GLY A 1 97 ? -0.443 14.509 -3.121 1.00 93.12 97 GLY A CA 1
ATOM 721 C C . GLY A 1 97 ? 1.066 14.715 -2.954 1.00 93.12 97 GLY A C 1
ATOM 722 O O . GLY A 1 97 ? 1.727 15.206 -3.864 1.00 93.12 97 GLY A O 1
ATOM 723 N N . LEU A 1 98 ? 1.644 14.305 -1.820 1.00 95.19 98 LEU A N 1
ATOM 724 C CA . LEU A 1 98 ? 3.096 14.363 -1.611 1.00 95.19 98 LEU A CA 1
ATOM 725 C C . LEU A 1 98 ? 3.855 13.404 -2.535 1.00 95.19 98 LEU A C 1
ATOM 727 O O . LEU A 1 98 ? 4.938 13.751 -3.007 1.00 95.19 98 LEU A O 1
ATOM 731 N N . ALA A 1 99 ? 3.307 12.215 -2.793 1.00 91.06 99 ALA A N 1
ATOM 732 C CA . ALA A 1 99 ? 3.902 11.259 -3.717 1.00 91.06 99 ALA A CA 1
ATOM 733 C C . ALA A 1 99 ? 3.909 11.796 -5.154 1.00 91.06 99 ALA A C 1
ATOM 735 O O . ALA A 1 99 ? 4.947 11.716 -5.807 1.00 91.06 99 ALA A O 1
ATOM 736 N N . ASP A 1 100 ? 2.810 12.400 -5.614 1.00 89.88 100 ASP A N 1
ATOM 737 C CA . ASP A 1 100 ? 2.726 13.015 -6.945 1.00 89.88 100 ASP A CA 1
ATOM 738 C C . ASP A 1 100 ? 3.767 14.128 -7.110 1.00 89.88 100 ASP A C 1
ATOM 740 O O . ASP A 1 100 ? 4.552 14.111 -8.058 1.00 89.88 100 ASP A O 1
ATOM 744 N N . LEU A 1 101 ? 3.871 15.032 -6.127 1.00 92.75 101 LEU A N 1
ATOM 745 C CA . LEU A 1 101 ? 4.890 16.087 -6.130 1.00 92.75 101 LEU A CA 1
ATOM 746 C C . LEU A 1 101 ? 6.315 15.522 -6.171 1.00 92.75 101 LEU A C 1
ATOM 748 O O . LEU A 1 101 ? 7.172 16.045 -6.884 1.00 92.75 101 LEU A O 1
ATOM 752 N N . ALA A 1 102 ? 6.585 14.457 -5.412 1.00 90.62 102 ALA A N 1
ATOM 753 C CA . ALA A 1 102 ? 7.891 13.807 -5.409 1.00 90.62 102 ALA A CA 1
ATOM 754 C C . ALA A 1 102 ? 8.203 13.139 -6.758 1.00 90.62 102 ALA A C 1
ATOM 756 O O . ALA A 1 102 ? 9.330 13.246 -7.243 1.00 90.62 102 ALA A O 1
ATOM 757 N N . ILE A 1 103 ? 7.219 12.479 -7.376 1.00 86.94 103 ILE A N 1
ATOM 758 C CA . ILE A 1 103 ? 7.347 11.857 -8.700 1.00 86.94 103 ILE A CA 1
ATOM 759 C C . ILE A 1 103 ? 7.643 12.919 -9.759 1.00 86.94 103 ILE A C 1
ATOM 761 O O . ILE A 1 103 ? 8.576 12.747 -10.545 1.00 86.94 103 ILE A O 1
ATOM 765 N N . ASP A 1 104 ? 6.906 14.028 -9.762 1.00 88.00 104 ASP A N 1
ATOM 766 C CA . ASP A 1 104 ? 7.106 15.109 -10.728 1.00 88.00 104 ASP A CA 1
ATOM 767 C C . ASP A 1 104 ? 8.457 15.802 -10.534 1.00 88.00 104 ASP A C 1
ATOM 769 O O . ASP A 1 104 ? 9.179 16.038 -11.506 1.00 88.00 104 ASP A O 1
ATOM 773 N N . ALA A 1 105 ? 8.875 16.039 -9.287 1.00 88.12 105 ALA A N 1
ATOM 774 C CA . ALA A 1 105 ? 10.211 16.554 -8.992 1.00 88.12 105 ALA A CA 1
ATOM 775 C C . ALA A 1 105 ? 11.311 15.618 -9.520 1.00 88.12 105 ALA A C 1
ATOM 777 O O . ALA A 1 105 ? 12.278 16.078 -10.135 1.00 88.12 105 ALA A O 1
ATOM 778 N N . LEU A 1 106 ? 11.151 14.303 -9.332 1.00 85.31 106 LEU A N 1
ATOM 779 C CA . LEU A 1 106 ? 12.101 13.304 -9.820 1.00 85.31 106 LEU A CA 1
ATOM 780 C C . LEU A 1 106 ? 12.156 13.282 -11.355 1.00 85.31 106 LEU A C 1
ATOM 782 O O . LEU A 1 106 ? 13.247 13.249 -11.926 1.00 85.31 106 LEU A O 1
ATOM 786 N N . ARG A 1 107 ? 10.998 13.351 -12.024 1.00 82.06 107 ARG A N 1
ATOM 787 C CA . ARG A 1 107 ? 10.888 13.420 -13.493 1.00 82.06 107 ARG A CA 1
ATOM 788 C C . ARG A 1 107 ? 11.589 14.650 -14.057 1.00 82.06 107 ARG A C 1
ATOM 790 O O . ARG A 1 107 ? 12.373 14.531 -15.000 1.00 82.06 107 ARG A O 1
ATOM 797 N N . HIS A 1 108 ? 11.351 15.819 -13.463 1.00 79.88 108 HIS A N 1
ATOM 798 C CA . HIS A 1 108 ? 11.986 17.066 -13.884 1.00 79.88 108 HIS A CA 1
ATOM 799 C C . HIS A 1 108 ? 13.500 17.053 -13.669 1.00 79.88 108 HIS A C 1
ATOM 801 O O . HIS A 1 108 ? 14.240 17.509 -14.543 1.00 79.88 108 HIS A O 1
ATOM 807 N N . TRP A 1 109 ? 13.968 16.504 -12.544 1.00 77.88 109 TRP A N 1
ATOM 808 C CA . TRP A 1 109 ? 15.396 16.398 -12.248 1.00 77.88 109 TRP A CA 1
ATOM 809 C C . TRP A 1 109 ? 16.127 15.480 -13.233 1.00 77.88 109 TRP A C 1
ATOM 811 O O . TRP A 1 109 ? 17.202 15.827 -13.718 1.00 77.88 109 TRP A O 1
ATOM 821 N N . HIS A 1 110 ? 15.530 14.337 -13.575 1.00 69.62 110 HIS A N 1
ATOM 822 C CA . HIS A 1 110 ? 16.180 13.340 -14.424 1.00 69.62 110 HIS A CA 1
ATOM 823 C C . HIS A 1 110 ? 16.050 13.613 -15.935 1.00 69.62 110 HIS A C 1
ATOM 825 O O . HIS A 1 110 ? 16.721 12.934 -16.709 1.00 69.62 110 HIS A O 1
ATOM 831 N N . ARG A 1 111 ? 15.184 14.550 -16.381 1.00 59.91 111 ARG A N 1
ATOM 832 C CA . ARG A 1 111 ? 14.726 14.672 -17.792 1.00 59.91 111 ARG A CA 1
ATOM 833 C C . ARG A 1 111 ? 14.460 13.299 -18.435 1.00 59.91 111 ARG A C 1
ATOM 835 O O . ARG A 1 111 ? 14.739 13.095 -19.613 1.00 59.91 111 ARG A O 1
ATOM 842 N N . ALA A 1 112 ? 13.997 12.341 -17.639 1.00 56.44 112 ALA A N 1
ATOM 843 C CA . ALA A 1 112 ? 13.898 10.953 -18.043 1.00 56.44 112 ALA A CA 1
ATOM 844 C C . ALA A 1 112 ? 12.425 10.591 -18.159 1.00 56.44 112 ALA A C 1
ATOM 846 O O . ALA A 1 112 ? 11.813 10.112 -17.208 1.00 56.44 112 ALA A O 1
ATOM 847 N N . ASP A 1 113 ? 11.891 10.729 -19.364 1.00 54.94 113 ASP A N 1
ATOM 848 C CA . ASP A 1 113 ? 11.347 9.499 -19.914 1.00 54.94 113 ASP A CA 1
ATOM 849 C C . ASP A 1 113 ? 12.568 8.617 -20.193 1.00 54.94 113 ASP A C 1
ATOM 851 O O . ASP A 1 113 ? 13.496 9.081 -20.865 1.00 54.94 113 ASP A O 1
ATOM 855 N N . PRO A 1 114 ? 12.657 7.395 -19.640 1.00 52.72 114 PRO A N 1
ATOM 856 C CA . PRO A 1 114 ? 13.720 6.483 -20.025 1.00 52.72 114 PRO A CA 1
ATOM 857 C C . PRO A 1 114 ? 13.749 6.438 -21.558 1.00 52.72 114 PRO A C 1
ATOM 859 O O . PRO A 1 114 ? 12.689 6.191 -22.148 1.00 52.72 114 PRO A O 1
ATOM 862 N N . PRO A 1 115 ? 14.885 6.706 -22.230 1.00 46.22 115 PRO A N 1
ATOM 863 C CA . PRO A 1 115 ? 14.958 6.551 -23.674 1.00 46.22 115 PRO A CA 1
ATOM 864 C C . PRO A 1 115 ? 14.560 5.108 -23.994 1.00 46.22 115 PRO A C 1
ATOM 866 O O . PRO A 1 115 ? 15.257 4.166 -23.626 1.00 46.22 115 PRO A O 1
ATOM 869 N N . GLY A 1 116 ? 13.374 4.938 -24.582 1.00 49.97 116 GLY A N 1
ATOM 870 C CA . GLY A 1 116 ? 12.783 3.628 -24.835 1.00 49.97 116 GLY A CA 1
ATOM 871 C C . GLY A 1 116 ? 11.549 3.247 -24.011 1.00 49.97 116 GLY A C 1
ATOM 872 O O . GLY A 1 116 ? 10.969 2.222 -24.329 1.00 49.97 116 GLY A O 1
ATOM 873 N N . PHE A 1 117 ? 11.059 4.022 -23.032 1.00 59.66 117 PHE A N 1
ATOM 874 C CA . PHE A 1 117 ? 9.791 3.673 -22.356 1.00 59.66 117 PHE A CA 1
ATOM 875 C C . PHE A 1 117 ? 8.619 3.656 -23.354 1.00 59.66 117 PHE A C 1
ATOM 877 O O . PHE A 1 117 ? 7.908 2.663 -23.465 1.00 59.66 117 PHE A O 1
ATOM 884 N N . GLN A 1 118 ? 8.504 4.681 -24.203 1.00 55.94 118 GLN A N 1
ATOM 885 C CA . GLN A 1 118 ? 7.547 4.673 -25.321 1.00 55.94 118 GLN A CA 1
ATOM 886 C C . GLN A 1 118 ? 7.857 3.598 -26.380 1.00 55.94 118 GLN A C 1
ATOM 888 O O . GLN A 1 118 ? 6.946 3.081 -27.018 1.00 55.94 118 GLN A O 1
ATOM 893 N N . HIS A 1 119 ? 9.129 3.228 -26.553 1.00 52.53 119 HIS A N 1
ATOM 894 C CA . HIS A 1 119 ? 9.568 2.278 -27.582 1.00 52.53 119 HIS A CA 1
ATOM 895 C C . HIS A 1 119 ? 9.387 0.803 -27.165 1.00 52.53 119 HIS A C 1
ATOM 897 O O . HIS A 1 119 ? 9.170 -0.052 -28.020 1.00 52.53 119 HIS A O 1
ATOM 903 N N . SER A 1 120 ? 9.454 0.514 -25.861 1.00 53.31 120 SER A N 1
ATOM 904 C CA . SER A 1 120 ? 9.277 -0.812 -25.251 1.00 53.31 120 SER A CA 1
ATOM 905 C C . SER A 1 120 ? 7.829 -1.085 -24.835 1.00 53.31 120 SER A C 1
ATOM 907 O O . SER A 1 120 ? 7.431 -2.245 -24.748 1.00 53.31 120 SER A O 1
ATOM 909 N N . PHE A 1 121 ? 7.033 -0.040 -24.579 1.00 56.03 121 PHE A N 1
ATOM 910 C CA . PHE A 1 121 ? 5.660 -0.175 -24.073 1.00 56.03 121 PHE A CA 1
ATOM 911 C C . PHE A 1 121 ? 4.579 0.373 -25.021 1.00 56.03 121 PHE A C 1
ATOM 913 O O . PHE A 1 121 ? 3.401 0.088 -24.807 1.00 56.03 121 PHE A O 1
ATOM 920 N N . GLY A 1 122 ? 4.972 1.029 -26.121 1.00 47.84 122 GLY A N 1
ATOM 921 C CA . GLY A 1 122 ? 4.073 1.581 -27.137 1.00 47.84 122 GLY A CA 1
ATOM 922 C C . GLY A 1 122 ? 3.457 2.916 -26.716 1.00 47.84 122 GLY A C 1
ATOM 923 O O . GLY A 1 122 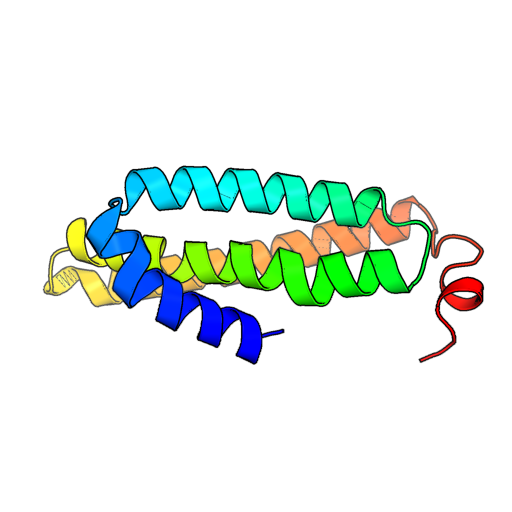? 3.204 3.155 -25.537 1.00 47.84 122 GLY A O 1
ATOM 924 N N . SER A 1 123 ? 3.217 3.800 -27.687 1.00 42.50 123 SER A N 1
ATOM 925 C CA . SER A 1 123 ? 2.417 5.010 -27.486 1.00 42.50 123 SER A CA 1
ATOM 926 C C . SER A 1 123 ? 0.978 4.610 -27.149 1.00 42.50 123 SER A C 1
ATOM 928 O O . SER A 1 123 ? 0.289 4.053 -28.008 1.00 42.50 123 SER A O 1
ATOM 930 N N . LEU A 1 124 ? 0.560 4.844 -25.905 1.00 43.22 124 LEU A N 1
ATOM 931 C CA . LEU A 1 124 ? -0.851 4.849 -25.515 1.00 43.22 124 LEU A CA 1
ATOM 932 C C . LEU A 1 124 ? -1.546 6.096 -26.062 1.00 43.22 124 LEU A C 1
ATOM 934 O O . LEU A 1 124 ? -0.908 7.173 -26.026 1.00 43.22 124 LEU A O 1
#

pLDDT: mean 83.15, std 12.62, range [42.5, 96.12]

Secondary structure (DSSP, 8-state):
-HHHHHHHHHHIIIIIHHHH-HHHHHHHHHHHHHHHHHHHHH--SHHHHHHIIIIIHHHHHHHHHHHHHHHHHHHS-HHHHHHHHHHHHHHHHHHHHHHHHHHHHHHHHHT-S-TTHHHHH---

Organism: NCBI:txid1333877

Mean predicted aligned error: 7.16 Å

Radius of gyration: 17.5 Å; Cα contacts (8 Å, |Δi|>4): 92; chains: 1; bounding box: 34×33×48 Å

Foldseek 3Di:
DVVLLQVLLVVLLPPVCVVPNLVVLQVVLVVLQVVLVVQCVVDPAPVSNCCSVVPSNSNSNSNNVSSVVVVLVVVDDPVCSVVSVVVVVVVVVVVVVVVVVVVVVVCVVVVDPPVCPCVRHPDD